Protein AF-A0A1H9D4V2-F1 (afdb_monomer_lite)

Foldseek 3Di:
DPPPVVVVVVVVPPPDDPPPVPLAVVLVVLVVLVVVLVPDDDPQVNLVSVLVQLQCLLPDDPDPVFWDDDDPPDCWTQGPVRDTHSQGAWEWEFAPVVGDIDTARLPPDVLSVVLSVPDGPVFFPDKDKAAQPCPQCVVPNDSNNSIYIYTYGNDPVSVVSSVVVVVVVVVVVVD

pLDDT: mean 77.6, std 16.7, range [31.92, 95.62]

Organism: NCBI:txid1299341

Structure (mmCIF, N/CA/C/O backbone):
data_AF-A0A1H9D4V2-F1
#
_entry.id   AF-A0A1H9D4V2-F1
#
loop_
_atom_site.group_PDB
_atom_site.id
_atom_site.type_symbol
_atom_site.label_atom_id
_atom_site.label_alt_id
_atom_site.label_comp_id
_atom_site.label_asym_id
_atom_site.label_entity_id
_atom_site.label_seq_id
_atom_site.pdbx_PDB_ins_code
_atom_site.Cartn_x
_atom_site.Cartn_y
_atom_site.Cartn_z
_atom_site.occupancy
_atom_site.B_iso_or_equiv
_atom_site.auth_seq_id
_atom_site.auth_comp_id
_atom_site.auth_asym_id
_atom_site.auth_atom_id
_atom_site.pdbx_PDB_model_num
ATOM 1 N N . MET A 1 1 ? 25.535 37.382 -46.817 1.00 52.12 1 MET A N 1
ATOM 2 C CA . MET A 1 1 ? 24.678 36.934 -45.692 1.00 52.12 1 MET A CA 1
ATOM 3 C C . MET A 1 1 ? 23.691 35.850 -46.149 1.00 52.12 1 MET A C 1
ATOM 5 O O . MET A 1 1 ? 22.496 36.091 -46.185 1.00 52.12 1 MET A O 1
ATOM 9 N N . LYS A 1 2 ? 24.175 34.666 -46.557 1.00 51.19 2 LYS A N 1
ATOM 10 C CA . LYS A 1 2 ? 23.311 33.531 -46.968 1.00 51.19 2 LYS A CA 1
ATOM 11 C C . LYS A 1 2 ? 23.636 32.206 -46.258 1.00 51.19 2 LYS A C 1
ATOM 13 O O . LYS A 1 2 ? 22.867 31.266 -46.368 1.00 51.19 2 LYS A O 1
ATOM 18 N N . PHE A 1 3 ? 24.725 32.147 -45.486 1.00 53.91 3 PHE A N 1
ATOM 19 C CA . PHE A 1 3 ? 25.155 30.930 -44.782 1.00 53.91 3 PHE A CA 1
ATOM 20 C C . PHE A 1 3 ? 24.700 30.851 -43.317 1.00 53.91 3 PHE A C 1
ATOM 22 O O . PHE A 1 3 ? 24.735 29.779 -42.723 1.00 53.91 3 PHE A O 1
ATOM 29 N N . THR A 1 4 ? 24.215 31.949 -42.733 1.00 55.16 4 THR A N 1
ATOM 30 C CA . THR A 1 4 ? 23.818 31.992 -41.316 1.00 55.16 4 THR A CA 1
ATOM 31 C C . THR A 1 4 ? 22.496 31.275 -41.028 1.00 55.16 4 THR A C 1
ATOM 33 O O . THR A 1 4 ? 22.270 30.844 -39.904 1.00 55.16 4 THR A O 1
ATOM 36 N N . LEU A 1 5 ? 21.636 31.097 -42.036 1.00 52.34 5 LEU A N 1
ATOM 37 C CA . LEU A 1 5 ? 20.313 30.482 -41.867 1.00 52.34 5 LEU A CA 1
ATOM 38 C C . LEU A 1 5 ? 20.363 28.942 -41.880 1.00 52.34 5 LEU A C 1
ATOM 40 O O . LEU A 1 5 ? 19.504 28.292 -41.295 1.00 52.34 5 LEU A O 1
ATOM 44 N N . VAL A 1 6 ? 21.402 28.355 -42.484 1.00 56.97 6 VAL A N 1
ATOM 45 C CA . VAL A 1 6 ? 21.578 26.893 -42.576 1.00 56.97 6 VAL A CA 1
ATOM 46 C C . VAL A 1 6 ? 22.089 26.306 -41.254 1.00 56.97 6 VAL A C 1
ATOM 48 O O . VAL A 1 6 ? 21.687 25.215 -40.862 1.00 56.97 6 VAL A O 1
ATOM 51 N N . ILE A 1 7 ? 22.913 27.057 -40.516 1.00 57.16 7 ILE A N 1
ATOM 52 C CA . ILE A 1 7 ? 23.461 26.619 -39.222 1.00 57.16 7 ILE A CA 1
ATOM 53 C C . ILE A 1 7 ? 22.376 26.620 -38.131 1.00 57.16 7 ILE A C 1
ATOM 55 O O . ILE A 1 7 ? 22.372 25.743 -37.274 1.00 57.16 7 ILE A O 1
ATOM 59 N N . PHE A 1 8 ? 21.407 27.540 -38.203 1.00 54.44 8 PHE A N 1
ATOM 60 C CA . PHE A 1 8 ? 20.297 27.607 -37.244 1.00 54.44 8 PHE A CA 1
ATOM 61 C C . PHE A 1 8 ? 19.241 26.506 -37.459 1.00 54.44 8 PHE A C 1
ATOM 63 O O . PHE A 1 8 ? 18.530 26.139 -36.529 1.00 54.44 8 PHE A O 1
ATOM 70 N N . LEU A 1 9 ? 19.152 25.946 -38.673 1.00 54.81 9 LEU A N 1
ATOM 71 C CA . LEU A 1 9 ? 18.251 24.829 -38.984 1.00 54.81 9 LEU A CA 1
ATOM 72 C C . LEU A 1 9 ? 18.824 23.462 -38.574 1.00 54.81 9 LEU A C 1
ATOM 74 O O . LEU A 1 9 ? 18.062 22.542 -38.286 1.00 54.81 9 LEU A O 1
ATOM 78 N N . LEU A 1 10 ? 20.152 23.326 -38.501 1.00 55.12 10 LEU A N 1
ATOM 79 C CA . LEU A 1 10 ? 20.807 22.071 -38.112 1.00 55.12 10 LEU A CA 1
ATOM 80 C C . LEU A 1 10 ? 20.807 21.826 -36.594 1.00 55.12 10 LEU A C 1
ATOM 82 O O . LEU A 1 10 ? 20.893 20.676 -36.169 1.00 55.12 10 LEU A O 1
ATOM 86 N N . THR A 1 11 ? 20.652 22.864 -35.768 1.00 54.97 11 THR A N 1
ATOM 87 C CA . THR A 1 11 ? 20.596 22.720 -34.301 1.00 54.97 11 THR A CA 1
ATOM 88 C C . THR A 1 11 ? 19.210 22.347 -33.767 1.00 54.97 11 THR A C 1
ATOM 90 O O . THR A 1 11 ? 19.100 21.935 -32.615 1.00 54.97 11 THR A O 1
ATOM 93 N N . PHE A 1 12 ? 18.156 22.412 -34.591 1.00 52.69 12 PHE A N 1
ATOM 94 C CA . PHE A 1 12 ? 16.790 22.043 -34.188 1.00 52.69 12 PHE A CA 1
ATOM 95 C C . PHE A 1 12 ? 16.430 20.565 -34.416 1.00 52.69 12 PHE A C 1
ATOM 97 O O . PHE A 1 12 ? 15.400 20.110 -33.924 1.00 52.69 12 PHE A O 1
ATOM 104 N N . LEU A 1 13 ? 17.272 19.792 -35.110 1.00 51.31 13 LEU A N 1
ATOM 105 C CA . LEU A 1 13 ? 16.995 18.385 -35.439 1.00 51.31 13 LEU A CA 1
ATOM 106 C C . LEU A 1 13 ? 17.566 17.367 -34.434 1.00 51.31 13 LEU A C 1
ATOM 108 O O . LEU A 1 13 ? 17.491 16.168 -34.681 1.00 51.31 13 LEU A O 1
ATOM 112 N N . GLN A 1 14 ? 18.116 17.804 -33.295 1.00 50.59 14 GLN A N 1
ATOM 113 C CA . GLN A 1 14 ? 18.654 16.890 -32.270 1.00 50.59 14 GLN A CA 1
ATOM 114 C C . GLN A 1 14 ? 17.694 16.590 -31.104 1.00 50.59 14 GLN A C 1
ATOM 116 O O . GLN A 1 14 ? 18.053 15.864 -30.179 1.00 50.59 14 GLN A O 1
ATOM 121 N N . GLY A 1 15 ? 16.458 17.093 -31.139 1.00 56.25 15 GLY A N 1
ATOM 122 C CA . GLY A 1 15 ? 15.410 16.640 -30.225 1.00 56.25 15 GLY A CA 1
ATOM 123 C C . GLY A 1 15 ? 14.738 15.383 -30.773 1.00 56.25 15 GLY A C 1
ATOM 124 O O . GLY A 1 15 ? 14.373 15.366 -31.938 1.00 56.25 15 GLY A O 1
ATOM 125 N N . PHE A 1 16 ? 14.519 14.375 -29.929 1.00 51.84 16 PHE A N 1
ATOM 126 C CA . PHE A 1 16 ? 13.812 13.111 -30.214 1.00 51.84 16 PHE A CA 1
ATOM 127 C C . PHE A 1 16 ? 14.660 11.943 -30.735 1.00 51.84 16 PHE A C 1
ATOM 129 O O . PHE A 1 16 ? 14.354 11.310 -31.739 1.00 51.84 16 PHE A O 1
ATOM 136 N N . SER A 1 17 ? 15.643 11.534 -29.935 1.00 43.72 17 SER A N 1
ATOM 137 C CA . SER A 1 17 ? 15.941 10.104 -29.809 1.00 43.72 17 SER A CA 1
ATOM 138 C C . SER A 1 17 ? 16.178 9.730 -28.347 1.00 43.72 17 SER A C 1
ATOM 140 O O . SER A 1 17 ? 17.301 9.511 -27.906 1.00 43.72 17 SER A O 1
ATOM 142 N N . GLN A 1 18 ? 15.088 9.632 -27.588 1.00 42.25 18 GLN A N 1
ATOM 143 C CA . GLN A 1 18 ? 15.029 8.757 -26.419 1.00 42.25 18 GLN A CA 1
ATOM 144 C C . GLN A 1 18 ? 13.839 7.814 -26.588 1.00 42.25 18 GLN A C 1
ATOM 146 O O . GLN A 1 18 ? 12.837 7.909 -25.891 1.00 42.25 18 GLN A O 1
ATOM 151 N N . GLN A 1 19 ? 13.973 6.845 -27.494 1.00 38.59 19 GLN A N 1
ATOM 152 C CA . GLN A 1 19 ? 13.337 5.546 -27.274 1.00 38.59 19 GLN A CA 1
ATOM 153 C C . GLN A 1 19 ? 14.173 4.778 -26.244 1.00 38.59 19 GLN A C 1
ATOM 155 O O . GLN A 1 19 ? 14.736 3.721 -26.517 1.00 38.59 19 GLN A O 1
ATOM 160 N N . ASN A 1 20 ? 14.275 5.323 -25.031 1.00 40.88 20 ASN A N 1
ATOM 161 C CA . ASN A 1 20 ? 14.512 4.463 -23.889 1.00 40.88 20 ASN A CA 1
ATOM 162 C C . ASN A 1 20 ? 13.201 3.700 -23.726 1.00 40.88 20 ASN A C 1
ATOM 164 O O . ASN A 1 20 ? 12.270 4.212 -23.112 1.00 40.88 20 ASN A O 1
ATOM 168 N N . LEU A 1 21 ? 13.097 2.517 -24.344 1.00 45.91 21 LEU A N 1
ATOM 169 C CA . LEU A 1 21 ? 12.135 1.510 -23.904 1.00 45.91 21 LEU A CA 1
ATOM 170 C C . LEU A 1 21 ? 12.201 1.515 -22.374 1.00 45.91 21 LEU A C 1
ATOM 172 O O . LEU A 1 21 ? 13.274 1.267 -21.823 1.00 45.91 21 LEU A O 1
ATOM 176 N N . GLU A 1 22 ? 11.118 1.916 -21.707 1.00 54.28 22 GLU A N 1
ATOM 177 C CA . GLU A 1 22 ? 11.021 1.970 -20.247 1.00 54.28 22 GLU A CA 1
ATOM 178 C C . GLU A 1 22 ? 11.210 0.544 -19.712 1.00 54.28 22 GLU A C 1
ATOM 180 O O . GLU A 1 22 ? 10.260 -0.211 -19.527 1.00 54.28 22 GLU A O 1
ATOM 185 N N . LYS A 1 23 ? 12.471 0.145 -19.507 1.00 57.41 23 LYS A N 1
ATOM 186 C CA . LYS A 1 23 ? 12.858 -1.213 -19.105 1.00 57.41 23 LYS A CA 1
ATOM 187 C C . LYS A 1 23 ? 12.322 -1.585 -17.720 1.00 57.41 23 LYS A C 1
ATOM 189 O O . LYS A 1 23 ? 12.260 -2.763 -17.412 1.00 57.41 23 LYS A O 1
ATOM 194 N N . CYS A 1 24 ? 11.872 -0.625 -16.910 1.00 65.38 24 CYS A N 1
ATOM 195 C CA . CYS A 1 24 ? 11.165 -0.874 -15.654 1.00 65.38 24 CYS A CA 1
ATOM 196 C C . CYS A 1 24 ? 9.928 0.049 -15.538 1.00 65.38 24 C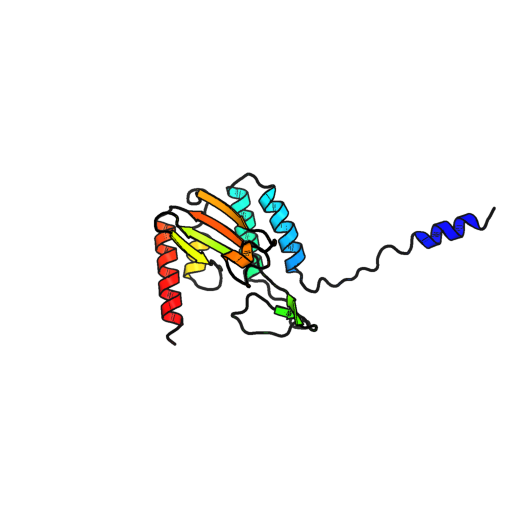YS A C 1
ATOM 198 O O . CYS A 1 24 ? 9.984 1.082 -14.872 1.00 65.38 24 CYS A O 1
ATOM 200 N N . SER A 1 25 ? 8.799 -0.304 -16.159 1.00 72.19 25 SER A N 1
ATOM 201 C CA . SER A 1 25 ? 7.620 0.585 -16.261 1.00 72.19 25 SER A CA 1
ATOM 202 C C . SER A 1 25 ? 7.022 1.048 -14.920 1.00 72.19 25 SER A C 1
ATOM 204 O O . SER A 1 25 ? 6.462 2.141 -14.844 1.00 72.19 25 SER A O 1
ATOM 206 N N . LEU A 1 26 ? 7.171 0.270 -13.840 1.00 83.38 26 LEU A N 1
ATOM 207 C CA . LEU A 1 26 ? 6.655 0.666 -12.526 1.00 83.38 26 LEU A CA 1
ATOM 208 C C . LEU A 1 26 ? 7.415 1.833 -11.885 1.00 83.38 26 LEU A C 1
ATOM 210 O O . LEU A 1 26 ? 6.825 2.526 -11.070 1.00 83.38 26 LEU A O 1
ATOM 214 N N . GLU A 1 27 ? 8.681 2.095 -12.222 1.00 82.31 27 GLU A N 1
ATOM 215 C CA . GLU A 1 27 ? 9.456 3.137 -11.525 1.00 82.31 27 GLU A CA 1
ATOM 216 C C . GLU A 1 27 ? 8.874 4.539 -11.750 1.00 82.31 27 GLU A C 1
ATOM 218 O O . GLU A 1 27 ? 8.666 5.301 -10.803 1.00 82.31 27 GLU A O 1
ATOM 223 N N . LYS A 1 28 ? 8.543 4.864 -13.001 1.00 83.00 28 LYS A N 1
ATOM 224 C CA . LYS A 1 28 ? 7.902 6.136 -13.337 1.00 83.00 28 LYS A CA 1
ATOM 225 C C . LYS A 1 28 ? 6.495 6.232 -12.755 1.00 83.00 28 LYS A C 1
ATOM 227 O O . LYS A 1 28 ? 6.142 7.256 -12.176 1.00 83.00 28 LYS A O 1
ATOM 232 N N . ASP A 1 29 ? 5.716 5.157 -12.853 1.00 88.56 29 ASP A N 1
ATOM 233 C CA . ASP A 1 29 ? 4.367 5.104 -12.283 1.00 88.56 29 ASP A CA 1
ATOM 234 C C . ASP A 1 29 ? 4.386 5.239 -10.749 1.00 88.56 29 ASP A C 1
ATOM 236 O O . ASP A 1 29 ? 3.528 5.914 -10.182 1.00 88.56 29 ASP A O 1
ATOM 240 N N . ASN A 1 30 ? 5.394 4.682 -10.068 1.00 89.50 30 ASN A N 1
ATOM 241 C CA . ASN A 1 30 ? 5.616 4.877 -8.634 1.00 89.50 30 ASN A CA 1
ATOM 242 C C . ASN A 1 30 ? 5.882 6.355 -8.328 1.00 89.50 30 ASN A C 1
ATOM 244 O O . ASN A 1 30 ? 5.264 6.906 -7.419 1.00 89.50 30 ASN A O 1
ATOM 248 N N . LEU A 1 31 ? 6.748 7.022 -9.096 1.00 87.31 31 LEU A N 1
ATOM 249 C CA . LEU A 1 31 ? 7.047 8.443 -8.902 1.00 87.31 31 LEU A CA 1
ATOM 250 C C . LEU A 1 31 ? 5.800 9.323 -9.083 1.00 87.31 31 LEU A C 1
ATOM 252 O O . LEU A 1 31 ? 5.506 10.165 -8.231 1.00 87.31 31 LEU A O 1
ATOM 256 N N . GLU A 1 32 ? 5.027 9.095 -10.145 1.00 90.75 32 GLU A N 1
ATOM 257 C CA . GLU A 1 32 ? 3.764 9.805 -10.377 1.00 90.75 32 GLU A CA 1
ATOM 258 C C . GLU A 1 32 ? 2.742 9.545 -9.265 1.00 90.75 32 GLU A C 1
ATOM 260 O O . GLU A 1 32 ? 2.072 10.470 -8.797 1.00 90.75 32 GLU A O 1
ATOM 265 N N . PHE A 1 33 ? 2.631 8.295 -8.815 1.00 93.06 33 PHE A N 1
ATOM 266 C CA . PHE A 1 33 ? 1.764 7.910 -7.709 1.00 93.06 33 PHE A CA 1
ATOM 267 C C . PHE A 1 33 ? 2.117 8.658 -6.417 1.00 93.06 33 PHE A C 1
ATOM 269 O O . PHE A 1 33 ? 1.227 9.215 -5.770 1.00 93.06 33 PHE A O 1
ATOM 276 N N . VAL A 1 34 ? 3.403 8.736 -6.063 1.00 89.31 34 VAL A N 1
ATOM 277 C CA . VAL A 1 34 ? 3.859 9.450 -4.861 1.00 89.31 34 VAL A CA 1
ATOM 278 C C . VAL A 1 34 ? 3.472 10.923 -4.908 1.00 89.31 34 VAL A C 1
ATOM 280 O O . VAL A 1 34 ? 2.953 11.453 -3.923 1.00 89.31 34 VAL A O 1
ATOM 283 N N . LEU A 1 35 ? 3.684 11.583 -6.047 1.00 90.00 35 LEU A N 1
ATOM 284 C CA . LEU A 1 35 ? 3.320 12.990 -6.218 1.00 90.00 35 LEU A CA 1
ATOM 285 C C . LEU A 1 35 ? 1.808 13.205 -6.058 1.00 90.00 35 LEU A C 1
ATOM 287 O O . LEU A 1 35 ? 1.394 14.135 -5.365 1.00 90.00 35 LEU A O 1
ATOM 291 N N . LYS A 1 36 ? 0.982 12.317 -6.628 1.00 93.56 36 LYS A N 1
ATOM 292 C CA . LYS A 1 36 ? -0.484 12.371 -6.490 1.00 93.56 36 LYS A CA 1
ATOM 293 C C . LYS A 1 36 ? -0.927 12.215 -5.032 1.00 93.56 36 LYS A C 1
ATOM 295 O O . LYS A 1 36 ? -1.696 13.031 -4.539 1.00 93.56 36 LYS A O 1
ATOM 300 N N . ILE A 1 37 ? -0.403 11.219 -4.315 1.00 92.81 37 ILE A N 1
ATOM 301 C CA . ILE A 1 37 ? -0.763 10.948 -2.910 1.00 92.81 37 ILE A CA 1
ATOM 302 C C . ILE A 1 37 ? -0.367 12.095 -1.977 1.00 92.81 37 ILE A C 1
ATOM 304 O O . ILE A 1 37 ? -1.114 12.415 -1.049 1.00 92.81 37 ILE A O 1
ATOM 308 N N . LYS A 1 38 ? 0.811 12.696 -2.195 1.00 88.75 38 LYS A N 1
ATOM 309 C CA . LYS A 1 38 ? 1.307 13.816 -1.383 1.00 88.75 38 LYS A CA 1
ATOM 310 C C . LYS A 1 38 ? 0.422 15.050 -1.496 1.00 88.75 38 LYS A C 1
ATOM 312 O O . LYS A 1 38 ? 0.178 15.703 -0.487 1.00 88.75 38 LYS A O 1
ATOM 317 N N . ASN A 1 39 ? -0.038 15.343 -2.710 1.00 92.12 39 ASN A N 1
ATOM 318 C CA . ASN A 1 39 ? -0.824 16.538 -3.006 1.00 92.12 39 ASN A CA 1
ATOM 319 C C . ASN A 1 39 ? -2.323 16.354 -2.741 1.00 92.12 39 ASN A C 1
ATOM 321 O O . ASN A 1 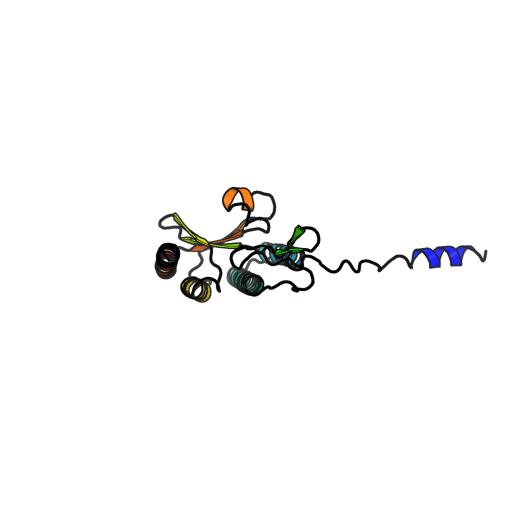39 ? -3.055 17.337 -2.651 1.00 92.12 39 ASN A O 1
ATOM 325 N N . GLU A 1 40 ? -2.792 15.114 -2.617 1.00 95.25 40 GLU A N 1
ATOM 326 C CA . GLU A 1 40 ? -4.175 14.838 -2.255 1.00 95.25 40 GLU A CA 1
ATOM 327 C C . GLU A 1 40 ? -4.423 15.198 -0.779 1.00 95.25 40 GLU A C 1
ATOM 329 O O . GLU A 1 40 ? -3.578 14.977 0.087 1.00 95.25 40 GLU A O 1
ATOM 334 N N . ASN A 1 41 ? -5.599 15.732 -0.464 1.00 92.94 41 ASN A N 1
ATOM 335 C CA . ASN A 1 41 ? -5.998 16.104 0.897 1.00 92.94 41 ASN A CA 1
ATOM 336 C C . ASN A 1 41 ? -7.200 15.293 1.387 1.00 92.94 41 ASN A C 1
ATOM 338 O O . ASN A 1 41 ? -7.333 15.046 2.586 1.00 92.94 41 ASN A O 1
ATOM 342 N N . SER A 1 42 ? -8.045 14.823 0.470 1.00 94.75 42 SER A N 1
ATOM 343 C CA . SER A 1 42 ? -9.178 13.964 0.781 1.00 94.75 42 SER A CA 1
ATOM 344 C C . SER A 1 42 ? -8.700 12.565 1.159 1.00 94.75 42 SER A C 1
ATOM 346 O O . SER A 1 42 ? -8.047 11.876 0.375 1.00 94.75 42 SER A O 1
ATOM 348 N N . LEU A 1 43 ? -9.066 12.105 2.359 1.00 93.56 43 LEU A N 1
ATOM 349 C CA . LEU A 1 43 ? -8.798 10.729 2.786 1.00 93.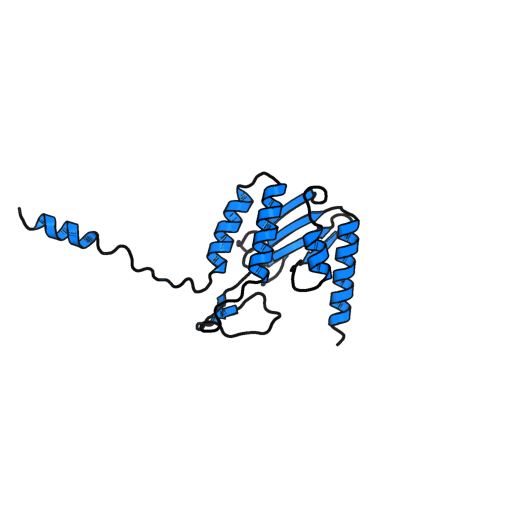56 43 LEU A CA 1
ATOM 350 C C . LEU A 1 43 ? -9.455 9.709 1.842 1.00 93.56 43 LEU A C 1
ATOM 352 O O . LEU A 1 43 ? -8.860 8.666 1.579 1.00 93.56 43 LEU A O 1
ATOM 356 N N . ALA A 1 44 ? -10.651 10.019 1.328 1.00 94.00 44 ALA A N 1
ATOM 357 C CA . ALA A 1 44 ? -11.368 9.166 0.383 1.00 94.00 44 ALA A CA 1
ATOM 358 C C . ALA A 1 44 ? -10.564 8.976 -0.902 1.00 94.00 44 ALA A C 1
ATOM 360 O O . ALA A 1 44 ? -10.256 7.847 -1.276 1.00 94.00 44 ALA A O 1
ATOM 361 N N . ASN A 1 45 ? -10.135 10.085 -1.503 1.00 95.44 45 ASN A N 1
ATOM 362 C CA . ASN A 1 45 ? -9.373 10.058 -2.744 1.00 95.44 45 ASN A CA 1
ATOM 363 C C . ASN A 1 45 ? -7.991 9.429 -2.531 1.00 95.44 45 ASN A C 1
ATOM 365 O O . ASN A 1 45 ? -7.539 8.653 -3.366 1.00 95.44 45 ASN A O 1
ATOM 369 N N . LYS A 1 46 ? -7.318 9.696 -1.396 1.00 95.31 46 LYS A N 1
ATOM 370 C CA . LYS A 1 46 ? -6.056 9.010 -1.062 1.00 95.31 46 LYS A CA 1
ATOM 371 C C . LYS A 1 46 ? -6.245 7.509 -1.035 1.00 95.31 46 LYS A C 1
ATOM 373 O O . LYS A 1 46 ? -5.435 6.791 -1.613 1.00 95.31 46 LYS A O 1
ATOM 378 N N . LEU A 1 47 ? -7.282 7.044 -0.340 1.00 94.81 47 LEU A N 1
ATOM 379 C CA . LEU A 1 47 ? -7.562 5.623 -0.237 1.00 94.81 47 LEU A CA 1
ATOM 380 C C . LEU A 1 47 ? -7.810 5.017 -1.618 1.00 94.81 47 LEU A C 1
ATOM 382 O O . LEU A 1 47 ? -7.211 3.994 -1.919 1.00 94.81 47 LEU A O 1
ATOM 386 N N . GLU A 1 48 ? -8.612 5.669 -2.457 1.00 94.56 48 GLU A N 1
ATOM 387 C CA . GLU A 1 48 ? -8.885 5.225 -3.827 1.00 94.56 48 GLU A CA 1
ATOM 388 C C . GLU A 1 48 ? -7.615 5.161 -4.693 1.00 94.56 48 GLU A C 1
ATOM 390 O O . GLU A 1 48 ? -7.361 4.167 -5.373 1.00 94.56 48 GLU A O 1
ATOM 395 N N . LEU A 1 49 ? -6.767 6.193 -4.639 1.00 95.62 49 LEU A N 1
ATOM 396 C CA . LEU A 1 49 ? -5.485 6.205 -5.347 1.00 95.62 49 LEU A CA 1
ATOM 397 C C . LEU A 1 49 ? -4.593 5.038 -4.904 1.00 95.62 49 LEU A C 1
ATOM 399 O O . LEU A 1 49 ? -3.971 4.384 -5.741 1.00 95.62 49 LEU A O 1
ATOM 403 N N . ILE A 1 50 ? -4.545 4.763 -3.597 1.00 94.94 50 ILE A N 1
ATOM 404 C CA . ILE A 1 50 ? -3.774 3.652 -3.023 1.00 94.94 50 ILE A CA 1
ATOM 405 C C . ILE A 1 50 ? -4.340 2.322 -3.483 1.00 94.94 50 ILE A C 1
ATOM 407 O O . ILE A 1 50 ? -3.579 1.485 -3.961 1.00 94.94 50 ILE A O 1
ATOM 411 N N . THR A 1 51 ? -5.647 2.101 -3.350 1.00 93.00 51 THR A N 1
ATOM 412 C CA . THR A 1 51 ? -6.247 0.814 -3.704 1.00 93.00 51 THR A CA 1
ATOM 413 C C . THR A 1 51 ? -6.050 0.518 -5.188 1.00 93.00 51 THR A C 1
ATOM 415 O O . THR A 1 51 ? -5.605 -0.572 -5.544 1.00 93.00 51 THR A O 1
ATOM 418 N N . ASN A 1 52 ? -6.255 1.510 -6.054 1.00 93.38 52 ASN A N 1
ATOM 419 C CA . ASN A 1 52 ? -6.029 1.362 -7.489 1.00 93.38 52 ASN A CA 1
ATOM 420 C C . ASN A 1 52 ? -4.559 1.067 -7.818 1.00 93.38 52 ASN A C 1
ATOM 422 O O . ASN A 1 52 ? -4.277 0.181 -8.627 1.00 93.38 52 ASN A O 1
ATOM 426 N N . LYS A 1 53 ? -3.613 1.768 -7.179 1.00 93.44 53 LYS A N 1
ATOM 427 C CA . LYS A 1 53 ? -2.175 1.533 -7.375 1.00 93.44 53 LYS A CA 1
ATOM 428 C C . LYS A 1 53 ? -1.761 0.136 -6.924 1.00 93.44 53 LYS A C 1
ATOM 430 O O . LYS A 1 53 ? -1.142 -0.585 -7.696 1.00 93.44 53 LYS A O 1
ATOM 435 N N . ILE A 1 54 ? -2.131 -0.261 -5.709 1.00 92.19 54 ILE A N 1
ATOM 436 C CA . ILE A 1 54 ? -1.752 -1.562 -5.149 1.00 92.19 54 ILE A CA 1
ATOM 437 C C . ILE A 1 54 ? -2.350 -2.700 -5.976 1.00 92.19 54 ILE A C 1
ATOM 439 O O . ILE A 1 54 ? -1.642 -3.646 -6.298 1.00 92.19 54 ILE A O 1
ATOM 443 N N . TYR A 1 55 ? -3.614 -2.595 -6.397 1.00 90.00 55 TYR A N 1
ATOM 444 C CA . TYR A 1 55 ? -4.228 -3.614 -7.247 1.00 90.00 55 TYR A CA 1
ATOM 445 C C . TYR A 1 55 ? -3.517 -3.742 -8.603 1.00 90.00 55 TYR A C 1
ATOM 447 O O . TYR A 1 55 ? -3.200 -4.853 -9.031 1.00 90.00 55 TYR A O 1
ATOM 455 N N . ARG A 1 56 ? -3.209 -2.609 -9.255 1.00 89.44 56 ARG A N 1
ATOM 456 C CA . ARG A 1 56 ? -2.441 -2.573 -10.510 1.00 89.44 56 ARG A CA 1
ATOM 457 C C . ARG A 1 56 ? -1.051 -3.188 -10.358 1.00 89.44 56 ARG A C 1
ATOM 459 O O . ARG A 1 56 ? -0.651 -3.988 -11.199 1.00 89.44 56 ARG A O 1
ATOM 466 N N . ASP A 1 57 ? -0.340 -2.844 -9.291 1.00 87.44 57 ASP A N 1
ATOM 467 C CA . ASP A 1 57 ? 0.985 -3.391 -8.996 1.00 87.44 57 ASP A CA 1
ATOM 468 C C . ASP A 1 57 ? 0.914 -4.893 -8.734 1.00 87.44 57 ASP A C 1
ATOM 470 O O . ASP A 1 57 ? 1.768 -5.651 -9.194 1.00 87.44 57 ASP A O 1
ATOM 474 N N . THR A 1 58 ? -0.120 -5.363 -8.037 1.00 84.12 58 THR A N 1
ATOM 475 C CA . THR A 1 58 ? -0.322 -6.789 -7.784 1.00 84.12 58 THR A CA 1
ATOM 476 C C . THR A 1 58 ? -0.472 -7.579 -9.087 1.00 84.12 58 THR A C 1
ATOM 478 O O . THR A 1 58 ? 0.212 -8.590 -9.242 1.00 84.12 58 THR A O 1
ATOM 481 N N . ILE A 1 59 ? -1.281 -7.109 -10.044 1.00 84.88 59 ILE A N 1
ATOM 482 C CA . ILE A 1 59 ? -1.483 -7.795 -11.337 1.00 84.88 59 ILE A CA 1
ATOM 483 C C . ILE A 1 59 ? -0.364 -7.548 -12.356 1.00 84.88 59 ILE A C 1
ATOM 485 O O . ILE A 1 59 ? -0.350 -8.189 -13.409 1.00 84.88 59 ILE A O 1
ATOM 489 N N . TYR A 1 60 ? 0.563 -6.630 -12.067 1.00 82.81 60 TYR A N 1
ATOM 490 C CA . TYR A 1 60 ? 1.657 -6.301 -12.967 1.00 82.81 60 TYR A CA 1
ATOM 491 C C . TYR A 1 60 ? 2.540 -7.523 -13.239 1.00 82.81 60 TYR A C 1
ATOM 493 O O . TYR A 1 60 ? 3.112 -8.136 -12.330 1.00 82.81 60 TYR A O 1
ATOM 501 N N . LYS A 1 61 ? 2.685 -7.829 -14.528 1.00 75.31 61 LYS A N 1
ATOM 502 C CA . LYS A 1 61 ? 3.620 -8.813 -15.060 1.00 75.31 61 LYS A CA 1
ATOM 503 C C . LYS A 1 61 ? 4.443 -8.121 -16.139 1.00 75.31 61 LYS A C 1
ATOM 505 O O . LYS A 1 61 ? 3.851 -7.592 -17.082 1.00 75.31 61 LYS A O 1
ATOM 510 N N . PRO A 1 62 ? 5.772 -8.077 -16.013 1.00 70.50 62 PRO A N 1
ATOM 511 C CA . PRO A 1 62 ? 6.597 -7.512 -17.056 1.00 70.50 62 PRO A CA 1
ATOM 512 C C . PRO A 1 62 ? 6.641 -8.453 -18.268 1.00 70.50 62 PRO A C 1
ATOM 514 O O . PRO A 1 62 ? 6.385 -9.653 -18.153 1.00 70.50 62 PRO A O 1
ATOM 517 N N . ASP A 1 63 ? 6.966 -7.903 -19.434 1.00 68.06 63 ASP A N 1
ATOM 518 C CA . ASP A 1 63 ? 7.019 -8.658 -20.686 1.00 68.06 63 ASP A CA 1
ATOM 519 C C . ASP A 1 63 ? 8.092 -9.754 -20.635 1.00 68.06 63 ASP A C 1
ATOM 521 O O . ASP A 1 63 ? 9.286 -9.472 -20.642 1.00 68.06 63 ASP A O 1
ATOM 525 N N . SER A 1 64 ? 7.665 -11.017 -20.642 1.00 61.72 64 SER A N 1
ATOM 526 C CA . SER A 1 64 ? 8.527 -12.202 -20.542 1.00 61.72 64 SER A CA 1
ATOM 527 C C . SER A 1 64 ? 9.715 -12.259 -21.515 1.00 61.72 64 SER A C 1
ATOM 529 O O . SER A 1 64 ? 10.669 -12.985 -21.249 1.00 61.72 64 SER A O 1
ATOM 531 N N . THR A 1 65 ? 9.702 -11.495 -22.612 1.00 58.97 65 THR A N 1
ATOM 532 C CA . THR A 1 65 ? 10.825 -11.426 -23.562 1.00 58.97 65 THR A CA 1
ATOM 533 C C . THR A 1 65 ? 12.056 -10.684 -23.023 1.00 58.97 65 THR A C 1
ATOM 535 O O . THR A 1 65 ? 13.165 -10.890 -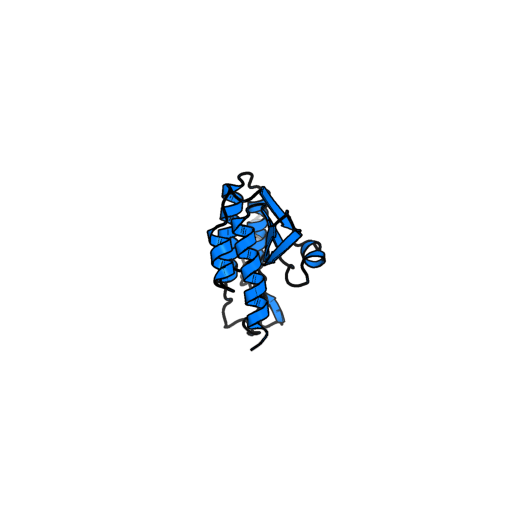23.522 1.00 58.97 65 THR A O 1
ATOM 538 N N . TYR A 1 66 ? 11.899 -9.866 -21.977 1.00 55.84 66 TYR A N 1
ATOM 539 C CA . TYR A 1 66 ? 12.966 -9.017 -21.431 1.00 55.84 66 TYR A CA 1
ATOM 540 C C . TYR A 1 66 ? 13.366 -9.333 -19.985 1.00 55.84 66 TYR A C 1
ATOM 542 O O . TYR A 1 66 ? 14.295 -8.697 -19.475 1.00 55.84 66 TYR A O 1
ATOM 550 N N . PHE A 1 67 ? 12.698 -10.291 -19.325 1.00 59.84 67 PHE A N 1
ATOM 551 C CA . PHE A 1 67 ? 12.923 -10.593 -17.908 1.00 59.84 67 PHE A CA 1
ATOM 552 C C . PHE A 1 67 ? 13.167 -12.074 -17.642 1.00 59.84 67 PHE A C 1
ATOM 554 O O . PHE A 1 67 ? 12.444 -12.950 -18.115 1.00 59.84 67 PHE A O 1
ATOM 561 N N . LYS A 1 68 ? 14.162 -12.353 -16.795 1.00 56.16 68 LYS A N 1
ATOM 562 C CA . LYS A 1 68 ? 14.391 -13.687 -16.236 1.00 56.16 68 LYS A CA 1
ATOM 563 C C . LYS A 1 68 ? 13.467 -13.873 -15.037 1.00 56.16 68 LYS A C 1
ATOM 565 O O . LYS A 1 68 ? 13.558 -13.136 -14.056 1.00 56.16 68 LYS A O 1
ATOM 570 N N . ASN A 1 69 ? 12.590 -14.868 -15.117 1.00 52.66 69 ASN A N 1
ATOM 571 C CA . ASN A 1 69 ? 11.668 -15.203 -14.039 1.00 52.66 69 ASN A CA 1
ATOM 572 C C . ASN A 1 69 ? 12.465 -15.752 -12.838 1.00 52.66 69 ASN A C 1
ATOM 574 O O . ASN A 1 69 ? 13.109 -16.796 -12.949 1.00 52.66 69 ASN A O 1
ATOM 578 N N . ARG A 1 70 ? 12.427 -15.064 -11.694 1.00 50.50 70 ARG A N 1
ATOM 579 C CA . ARG A 1 70 ? 12.632 -15.702 -10.385 1.00 50.50 70 ARG A CA 1
ATOM 580 C C . ARG A 1 70 ? 11.242 -15.930 -9.800 1.00 50.50 70 ARG A C 1
ATOM 582 O O . ARG A 1 70 ? 10.332 -15.178 -10.118 1.00 50.50 70 ARG A O 1
ATOM 589 N N . GLY A 1 71 ? 11.052 -17.044 -9.100 1.00 46.12 71 GLY A N 1
ATOM 590 C CA . GLY A 1 71 ? 9.734 -17.612 -8.800 1.00 46.12 71 GLY A CA 1
ATOM 591 C C . GLY A 1 71 ? 8.706 -16.648 -8.186 1.00 46.12 71 GLY A C 1
ATOM 592 O O . GLY A 1 71 ? 9.030 -15.571 -7.706 1.00 46.12 71 GLY A O 1
ATOM 593 N N . TYR A 1 72 ? 7.452 -17.110 -8.157 1.00 40.31 72 TYR A N 1
ATOM 594 C CA . TYR A 1 72 ? 6.214 -16.413 -7.760 1.00 40.31 72 TYR A CA 1
ATOM 595 C C . TYR A 1 72 ? 6.229 -15.579 -6.456 1.00 40.31 72 TYR A C 1
ATOM 597 O O . TYR A 1 72 ? 5.271 -14.851 -6.208 1.00 40.31 72 TYR A O 1
ATOM 605 N N . PHE A 1 73 ? 7.269 -15.682 -5.626 1.00 42.50 73 PHE A N 1
ATOM 606 C CA . PHE A 1 73 ? 7.382 -15.021 -4.324 1.00 42.50 73 PHE A CA 1
ATOM 607 C C . PHE A 1 73 ? 8.219 -13.732 -4.330 1.00 42.50 73 PHE A C 1
ATOM 609 O O . PHE A 1 73 ? 8.225 -13.021 -3.325 1.00 42.50 73 PHE A O 1
ATOM 616 N N . ASP A 1 74 ? 8.911 -13.409 -5.426 1.00 54.69 74 ASP A N 1
ATOM 617 C CA . ASP A 1 74 ? 9.747 -12.211 -5.491 1.00 54.69 74 ASP A CA 1
ATOM 618 C C . ASP A 1 74 ? 8.928 -10.989 -5.946 1.00 54.69 74 ASP A C 1
ATOM 620 O O . ASP A 1 74 ? 8.344 -10.955 -7.028 1.00 54.69 74 ASP A O 1
ATOM 624 N N . ASN A 1 75 ? 8.923 -9.928 -5.130 1.00 58.34 75 ASN A N 1
ATOM 625 C CA . ASN A 1 75 ? 8.334 -8.613 -5.450 1.00 58.34 75 ASN A CA 1
ATOM 626 C C . ASN A 1 75 ? 9.111 -7.849 -6.546 1.00 58.34 75 ASN A C 1
ATOM 628 O O . ASN A 1 75 ? 8.997 -6.628 -6.664 1.00 58.34 75 ASN A O 1
ATOM 632 N N . GLU A 1 76 ? 9.974 -8.544 -7.282 1.00 66.06 76 GLU A N 1
ATOM 633 C CA . GLU A 1 76 ? 10.975 -7.985 -8.175 1.00 66.06 76 GLU A CA 1
ATOM 634 C C . GLU A 1 76 ? 11.184 -8.933 -9.361 1.00 66.06 76 GLU A C 1
ATOM 636 O O . GLU A 1 76 ? 11.202 -10.152 -9.217 1.00 66.06 76 GLU A O 1
ATOM 641 N N . TYR A 1 77 ? 11.418 -8.356 -10.531 1.00 68.81 77 TYR A N 1
ATOM 642 C CA . TYR A 1 77 ? 11.814 -9.059 -11.745 1.00 68.81 77 TYR A CA 1
ATOM 643 C C . TYR A 1 77 ? 13.212 -8.606 -12.149 1.00 68.81 77 TYR A C 1
ATOM 645 O O . TYR A 1 77 ? 13.581 -7.462 -11.900 1.00 68.81 77 TYR A O 1
ATOM 653 N N . LEU A 1 78 ? 14.002 -9.471 -12.785 1.00 66.44 78 LEU A N 1
ATOM 654 C CA . LEU A 1 78 ? 15.314 -9.082 -13.305 1.00 66.44 78 LEU A CA 1
ATOM 655 C C . LEU A 1 78 ? 15.254 -8.901 -14.812 1.00 66.44 78 LEU A C 1
ATOM 657 O O . LEU A 1 78 ? 14.816 -9.818 -15.506 1.00 66.44 78 LEU A O 1
ATOM 661 N N . ASP A 1 79 ? 15.701 -7.751 -15.311 1.00 67.31 79 ASP A N 1
ATOM 662 C CA . ASP A 1 79 ? 15.865 -7.548 -16.751 1.00 67.31 79 ASP A CA 1
ATOM 663 C C . ASP A 1 79 ? 17.050 -8.371 -17.306 1.00 67.31 79 ASP A C 1
ATOM 665 O O . ASP A 1 79 ? 17.806 -9.021 -16.573 1.00 67.31 79 ASP A O 1
ATOM 669 N N . ASN A 1 80 ? 17.245 -8.327 -18.624 1.00 65.75 80 ASN A N 1
ATOM 670 C CA . ASN A 1 80 ? 18.349 -9.014 -19.307 1.00 65.75 80 ASN A CA 1
ATOM 671 C C . ASN A 1 80 ? 19.760 -8.578 -18.851 1.00 65.75 80 ASN A C 1
ATOM 673 O O . ASN A 1 80 ? 20.730 -9.284 -19.125 1.00 65.75 80 ASN A O 1
ATOM 677 N N . LEU A 1 81 ? 19.883 -7.447 -18.152 1.00 68.94 81 LEU A N 1
ATOM 678 C CA . LEU A 1 81 ? 21.126 -6.905 -17.596 1.00 68.94 81 LEU A CA 1
ATOM 679 C C . LEU A 1 81 ? 21.261 -7.180 -16.084 1.00 68.94 81 LEU A C 1
ATOM 681 O O . LEU A 1 81 ? 22.194 -6.689 -15.455 1.00 68.94 81 LEU A O 1
ATOM 685 N N . ASN A 1 82 ? 20.366 -7.990 -15.505 1.00 67.94 82 ASN A N 1
ATOM 686 C CA . ASN A 1 82 ? 20.237 -8.257 -14.069 1.00 67.94 82 ASN A CA 1
ATOM 687 C C . ASN A 1 82 ? 19.854 -7.032 -13.215 1.00 67.94 82 ASN A C 1
ATOM 689 O O . ASN A 1 82 ? 20.040 -7.054 -11.995 1.00 67.94 82 ASN A O 1
ATOM 693 N N . ASN A 1 83 ? 19.285 -5.982 -13.809 1.00 69.25 83 ASN A N 1
ATOM 694 C CA . ASN A 1 83 ? 18.689 -4.896 -13.040 1.00 69.25 83 ASN A CA 1
ATOM 695 C C . ASN A 1 83 ? 17.361 -5.351 -12.438 1.00 69.25 83 ASN A C 1
ATOM 697 O O . ASN A 1 83 ? 16.556 -6.013 -13.091 1.00 69.25 83 ASN A O 1
ATOM 701 N N . LYS A 1 84 ? 17.107 -4.945 -11.193 1.00 72.81 84 LYS A N 1
ATOM 702 C CA . LYS A 1 84 ? 15.837 -5.194 -10.505 1.00 72.81 84 LYS A CA 1
ATOM 703 C C . LYS A 1 84 ? 14.755 -4.232 -11.003 1.00 72.81 84 LYS A C 1
ATOM 705 O O . LYS A 1 84 ? 14.779 -3.053 -10.656 1.00 72.81 84 LYS A O 1
ATOM 710 N N . CYS A 1 85 ? 13.787 -4.757 -11.737 1.00 72.56 85 CYS A N 1
ATOM 711 C CA . CYS A 1 85 ? 12.595 -4.080 -12.230 1.00 72.56 85 CYS A CA 1
ATOM 712 C C . CYS A 1 85 ? 11.314 -4.613 -11.570 1.00 72.56 85 CYS A C 1
ATOM 714 O O . CYS A 1 85 ? 11.334 -5.569 -10.799 1.00 72.56 85 CYS A O 1
ATOM 716 N N . GLY A 1 86 ? 10.174 -3.985 -11.874 1.00 75.00 86 GLY A N 1
ATOM 717 C CA . GLY A 1 86 ? 8.863 -4.434 -11.391 1.00 75.00 86 GLY A CA 1
ATOM 718 C C . GLY A 1 86 ? 8.694 -4.351 -9.872 1.00 75.00 86 GLY A C 1
ATOM 719 O O . GLY A 1 86 ? 7.852 -5.046 -9.313 1.00 75.00 86 GLY A O 1
ATOM 720 N N . LYS A 1 87 ? 9.492 -3.500 -9.221 1.00 80.75 87 LYS A N 1
ATOM 721 C CA . LYS A 1 87 ? 9.418 -3.228 -7.790 1.00 80.75 87 LYS A CA 1
ATOM 722 C C . LYS A 1 87 ? 8.139 -2.454 -7.473 1.00 80.75 87 LYS A C 1
ATOM 724 O O . LYS 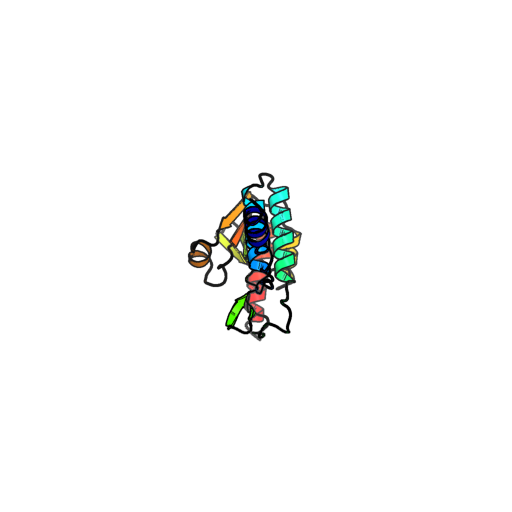A 1 87 ? 7.889 -1.386 -8.038 1.00 80.75 87 LYS A O 1
ATOM 729 N N . LYS A 1 88 ? 7.342 -3.007 -6.567 1.00 86.31 88 LYS A N 1
ATOM 730 C CA . LYS A 1 88 ? 6.012 -2.503 -6.209 1.00 86.31 88 LYS A CA 1
ATOM 731 C C . LYS A 1 88 ? 6.083 -1.581 -4.996 1.00 86.31 88 LYS A C 1
ATOM 733 O O . LYS A 1 88 ? 6.949 -1.751 -4.135 1.00 86.31 88 LYS A O 1
ATOM 738 N N . VAL A 1 89 ? 5.134 -0.654 -4.889 1.00 89.94 89 VAL A N 1
ATOM 739 C CA . VAL A 1 89 ? 4.876 0.018 -3.608 1.00 89.94 89 VAL A CA 1
ATOM 740 C C . VAL A 1 89 ? 4.208 -0.988 -2.673 1.00 89.94 89 VAL A C 1
ATOM 742 O O . VAL A 1 89 ? 3.228 -1.629 -3.048 1.00 89.94 89 VAL A O 1
ATOM 745 N N . LEU A 1 90 ? 4.716 -1.136 -1.448 1.00 91.00 90 LEU A N 1
ATOM 746 C CA . LEU A 1 90 ? 4.124 -2.069 -0.487 1.00 91.00 90 LEU A CA 1
ATOM 747 C C . LEU A 1 90 ? 3.008 -1.401 0.316 1.00 91.00 90 LEU A C 1
ATOM 749 O O . LEU A 1 90 ? 3.126 -0.244 0.721 1.00 91.00 90 LEU A O 1
ATOM 753 N N . LEU A 1 91 ? 1.952 -2.157 0.615 1.00 93.38 91 LEU A N 1
ATOM 754 C CA . LEU A 1 91 ? 0.877 -1.733 1.505 1.00 93.38 91 LEU A CA 1
ATOM 755 C C . LEU A 1 91 ? 0.928 -2.514 2.815 1.00 93.38 91 LEU A C 1
ATOM 757 O O . LEU A 1 91 ? 0.896 -3.742 2.826 1.00 93.38 91 LEU A O 1
ATOM 761 N N . PHE A 1 92 ? 0.920 -1.794 3.931 1.00 93.19 92 PHE A N 1
ATOM 762 C CA . PHE A 1 92 ? 0.733 -2.360 5.257 1.00 93.19 92 PHE A CA 1
ATOM 763 C C . PHE A 1 92 ? -0.511 -1.781 5.916 1.00 93.19 92 PHE A C 1
ATOM 765 O O . PHE A 1 92 ? -0.791 -0.585 5.832 1.00 93.19 92 PHE A O 1
ATOM 772 N N . VAL A 1 93 ? -1.221 -2.629 6.654 1.00 93.00 93 VAL A N 1
ATOM 773 C CA . VAL A 1 93 ? -2.287 -2.193 7.555 1.00 93.00 93 VAL A CA 1
ATOM 774 C C . VAL A 1 93 ? -1.799 -2.344 8.988 1.00 93.00 93 VAL A C 1
ATOM 776 O O . VAL A 1 93 ? -1.433 -3.435 9.438 1.00 93.00 93 VAL A O 1
ATOM 779 N N . PHE A 1 94 ? -1.790 -1.226 9.710 1.00 93.06 94 PHE A N 1
ATOM 780 C CA . PHE A 1 94 ? -1.405 -1.144 11.107 1.00 93.06 94 PHE A CA 1
ATOM 781 C C . PHE A 1 94 ? -2.631 -0.959 11.999 1.00 93.06 94 PHE A C 1
ATOM 783 O O . PHE A 1 94 ? -3.294 0.080 12.001 1.00 93.06 94 PHE A O 1
ATOM 790 N N . TYR A 1 95 ? -2.890 -1.963 12.828 1.00 89.06 95 TYR A N 1
ATOM 791 C CA . TYR A 1 95 ? -3.875 -1.898 13.889 1.00 89.06 95 TYR A CA 1
ATOM 792 C C . TYR A 1 95 ? -3.249 -1.350 15.174 1.00 89.06 95 TYR A C 1
ATOM 794 O O . TYR A 1 95 ? -2.472 -2.038 15.854 1.00 89.06 95 TYR A O 1
ATOM 802 N N . LYS A 1 96 ? -3.611 -0.113 15.534 1.00 80.06 96 LYS A N 1
ATOM 803 C CA . LYS A 1 96 ? -2.978 0.622 16.641 1.00 80.06 96 LYS A CA 1
ATOM 804 C C . LYS A 1 96 ? -3.218 -0.047 17.995 1.00 80.06 96 LYS A C 1
ATOM 806 O O . LYS A 1 96 ? -2.268 -0.224 18.765 1.00 80.06 96 LYS A O 1
ATOM 811 N N . LYS A 1 97 ? -4.445 -0.501 18.284 1.00 73.75 97 LYS A N 1
ATOM 812 C CA . LYS A 1 97 ? -4.797 -1.142 19.568 1.00 73.75 97 LYS A CA 1
ATOM 813 C C . LYS A 1 97 ? -4.261 -2.580 19.696 1.00 73.75 97 LYS A C 1
ATOM 815 O O . LYS A 1 97 ? -4.984 -3.563 19.592 1.00 73.75 97 LYS A O 1
ATOM 820 N N . GLY A 1 98 ? -2.976 -2.720 19.986 1.00 67.94 98 GLY A N 1
ATOM 821 C CA . GLY A 1 98 ? -2.290 -4.017 20.074 1.00 67.94 98 GLY A CA 1
ATOM 822 C C . GLY A 1 98 ? -1.125 -4.149 19.102 1.00 67.94 98 GLY A C 1
ATOM 823 O O . GLY A 1 98 ? -0.608 -5.252 18.955 1.00 67.94 98 GLY A O 1
ATOM 824 N N . LYS A 1 99 ? -0.730 -3.033 18.465 1.00 81.44 99 LYS A N 1
ATOM 825 C CA . LYS A 1 99 ? 0.514 -2.876 17.702 1.00 81.44 99 LYS A CA 1
ATOM 826 C C . LYS A 1 99 ? 0.725 -3.998 16.681 1.00 81.44 99 LYS A C 1
ATOM 828 O O . LYS A 1 99 ? 1.796 -4.592 16.610 1.00 81.44 99 LYS A O 1
ATOM 833 N N . LYS A 1 100 ? -0.322 -4.323 15.915 1.00 84.75 100 LYS A N 1
ATOM 834 C CA . LYS A 1 100 ? -0.249 -5.369 14.888 1.00 84.75 100 LYS A CA 1
ATOM 835 C C . LYS A 1 100 ? -0.126 -4.736 13.517 1.00 84.75 100 LYS A C 1
ATOM 837 O O . LYS A 1 100 ? -0.928 -3.882 13.168 1.00 84.75 100 LYS A O 1
ATOM 842 N N . MET A 1 101 ? 0.836 -5.216 12.746 1.00 87.56 101 MET A N 1
ATOM 843 C CA . MET A 1 101 ? 1.050 -4.824 11.362 1.00 87.56 101 MET A CA 1
ATOM 844 C C . MET A 1 101 ? 1.030 -6.067 10.478 1.00 87.56 101 MET A C 1
ATOM 846 O O . MET A 1 101 ? 1.493 -7.133 10.908 1.00 87.56 101 MET A O 1
ATOM 850 N N . VAL A 1 102 ? 0.474 -5.933 9.279 1.00 88.69 102 VAL A N 1
ATOM 851 C CA . VAL A 1 102 ? 0.492 -6.969 8.243 1.00 88.69 102 VAL A CA 1
ATOM 852 C C . VAL A 1 102 ? 0.652 -6.312 6.878 1.00 88.69 102 VAL A C 1
ATOM 854 O O . VAL A 1 102 ? 0.077 -5.248 6.645 1.00 88.69 102 VAL A O 1
ATOM 857 N N . GLN A 1 103 ? 1.451 -6.928 6.010 1.00 89.88 103 GLN A N 1
ATOM 858 C CA . GLN A 1 103 ? 1.517 -6.554 4.603 1.00 89.88 103 GLN A CA 1
ATOM 859 C C . GLN A 1 103 ? 0.263 -7.080 3.906 1.00 89.88 103 GLN A C 1
ATOM 861 O O . GLN A 1 103 ? -0.090 -8.247 4.072 1.00 89.88 103 GLN A O 1
ATOM 866 N N . ILE A 1 104 ? -0.409 -6.224 3.147 1.00 89.19 104 ILE A N 1
ATOM 867 C CA . ILE A 1 104 ? -1.582 -6.591 2.363 1.00 89.19 104 ILE A CA 1
ATOM 868 C C . ILE A 1 104 ? -1.188 -6.596 0.893 1.00 89.19 104 ILE A C 1
ATOM 870 O O . ILE A 1 104 ? -0.885 -5.553 0.323 1.00 89.19 104 ILE A O 1
ATOM 874 N N . ASP A 1 105 ? -1.240 -7.781 0.295 1.00 87.44 105 ASP A N 1
ATOM 875 C CA . ASP A 1 105 ? -1.266 -7.961 -1.153 1.00 87.44 105 ASP A CA 1
ATOM 876 C C . ASP A 1 105 ? -2.627 -8.579 -1.520 1.00 87.44 105 ASP A C 1
ATOM 878 O O . ASP A 1 105 ? -2.897 -9.706 -1.081 1.00 87.44 105 ASP A O 1
ATOM 882 N N . PRO A 1 106 ? -3.501 -7.859 -2.252 1.00 85.12 106 PRO A N 1
ATOM 883 C CA . PRO A 1 106 ? -4.885 -8.261 -2.486 1.00 85.12 106 PRO A CA 1
ATOM 884 C C . PRO A 1 106 ? -5.049 -9.611 -3.190 1.00 85.12 106 PRO A C 1
ATOM 886 O O . PRO A 1 106 ? -6.103 -10.213 -3.020 1.00 85.12 106 PRO A O 1
ATOM 889 N N . LEU A 1 107 ? -4.057 -10.109 -3.941 1.00 84.25 107 LEU A N 1
ATOM 890 C CA . LEU A 1 107 ? -4.169 -11.402 -4.639 1.00 84.25 107 LEU A CA 1
ATOM 891 C C . LEU A 1 107 ? -3.326 -12.525 -4.022 1.00 84.25 107 LEU A C 1
ATOM 893 O O . LEU A 1 107 ? -3.364 -13.646 -4.521 1.00 84.25 107 LEU A O 1
ATOM 897 N N . LEU A 1 108 ? -2.590 -12.260 -2.938 1.00 80.19 108 LEU A N 1
ATOM 898 C CA . LEU A 1 108 ? -1.729 -13.273 -2.321 1.00 80.19 108 LEU A CA 1
ATOM 899 C C . LEU A 1 108 ? -2.528 -14.325 -1.533 1.00 80.19 108 LEU A C 1
ATOM 901 O O . LEU A 1 108 ? -2.283 -15.519 -1.664 1.00 80.19 108 LEU A O 1
ATOM 905 N N . PHE A 1 109 ? -3.498 -13.883 -0.727 1.00 80.12 109 PHE A N 1
ATOM 906 C CA . PHE A 1 109 ? -4.384 -14.750 0.057 1.00 80.12 109 PHE A CA 1
ATOM 907 C C . PHE A 1 109 ? -5.809 -14.196 0.047 1.00 80.12 109 PHE A C 1
ATOM 909 O O . PHE A 1 109 ? -6.005 -12.979 0.037 1.00 80.12 109 PHE A O 1
ATOM 916 N N . LYS A 1 110 ? -6.817 -15.072 0.146 1.00 83.62 110 LYS A N 1
ATOM 917 C CA . LYS A 1 110 ? -8.233 -14.664 0.206 1.00 83.62 110 LYS A CA 1
ATOM 918 C C . LYS A 1 110 ? -8.498 -13.688 1.356 1.00 83.62 110 LYS A C 1
ATOM 920 O O . LYS A 1 110 ? -9.277 -12.749 1.226 1.00 83.62 110 LYS A O 1
ATOM 925 N N . GLU A 1 111 ? -7.845 -13.882 2.495 1.00 84.81 111 GLU A N 1
ATOM 926 C CA . GLU A 1 111 ? -7.978 -13.013 3.658 1.00 84.81 111 GLU A CA 1
ATOM 927 C C . GLU A 1 111 ? -7.415 -11.609 3.408 1.00 84.81 111 GLU A C 1
ATOM 929 O O . GLU A 1 111 ? -7.977 -10.643 3.928 1.00 84.81 111 GLU A O 1
ATOM 934 N N . ASN A 1 112 ? -6.364 -11.474 2.591 1.00 86.44 112 ASN A N 1
ATOM 935 C CA . ASN A 1 112 ? -5.843 -10.167 2.192 1.00 86.44 112 ASN A CA 1
ATOM 936 C C . ASN A 1 112 ? -6.859 -9.419 1.332 1.00 86.44 112 ASN A C 1
ATOM 938 O O . ASN A 1 112 ? -7.106 -8.242 1.588 1.00 86.44 112 ASN A O 1
ATOM 942 N N . GLN A 1 113 ? -7.479 -10.110 0.369 1.00 88.19 113 GLN A N 1
ATOM 943 C CA . GLN A 1 113 ? -8.542 -9.546 -0.460 1.00 88.19 113 GLN A CA 1
ATOM 944 C C . GLN A 1 113 ? -9.691 -9.020 0.407 1.00 88.19 113 GLN A C 1
ATOM 946 O O . GLN A 1 113 ? -10.101 -7.872 0.265 1.00 88.19 113 GLN A O 1
ATOM 951 N N . ILE A 1 114 ? -10.146 -9.817 1.381 1.00 88.38 114 ILE A N 1
ATOM 952 C CA . ILE A 1 114 ? -11.230 -9.414 2.286 1.00 88.38 114 ILE A CA 1
ATOM 953 C C . ILE A 1 114 ? -10.834 -8.177 3.102 1.00 88.38 114 ILE A C 1
ATOM 955 O O . ILE A 1 114 ? -11.654 -7.275 3.262 1.00 88.38 114 ILE A O 1
ATOM 959 N N . VAL A 1 115 ? -9.603 -8.100 3.630 1.00 88.69 115 VAL A N 1
ATOM 960 C CA . VAL A 1 115 ? -9.133 -6.875 4.307 1.00 88.69 115 VAL A CA 1
ATOM 961 C C . VAL A 1 115 ? -9.192 -5.692 3.354 1.00 88.69 115 VAL A C 1
ATOM 963 O O . VAL A 1 115 ? -9.741 -4.659 3.725 1.00 88.69 115 VAL A O 1
ATOM 966 N N . PHE A 1 116 ? -8.658 -5.858 2.147 1.00 88.00 116 PHE A N 1
ATOM 967 C CA . PHE A 1 116 ? -8.554 -4.810 1.144 1.00 88.00 116 PHE A CA 1
ATOM 968 C C . PHE A 1 116 ? -9.923 -4.245 0.741 1.00 88.00 116 PHE A C 1
ATOM 970 O O . PHE A 1 116 ? -10.115 -3.035 0.788 1.00 88.00 116 PHE A O 1
ATOM 977 N N . GLU A 1 117 ? -10.896 -5.112 0.458 1.00 89.88 117 GLU A N 1
ATOM 978 C CA . GLU A 1 117 ? -12.273 -4.742 0.093 1.00 89.88 117 GLU A CA 1
ATOM 979 C C . GLU A 1 117 ? -13.058 -4.102 1.246 1.00 89.88 117 GLU A C 1
ATOM 981 O O . GLU A 1 117 ? -13.996 -3.340 1.022 1.00 89.88 117 GLU A O 1
ATOM 986 N N . ASN A 1 118 ? -12.695 -4.401 2.496 1.00 90.00 118 ASN A N 1
ATOM 987 C CA . ASN A 1 118 ? -13.373 -3.843 3.665 1.00 90.00 118 ASN A CA 1
ATOM 988 C C . ASN A 1 118 ? -12.770 -2.512 4.135 1.00 90.00 118 ASN A C 1
ATOM 990 O O . ASN A 1 118 ? -13.327 -1.904 5.050 1.00 90.00 118 ASN A O 1
ATOM 994 N N . MET A 1 119 ? -11.660 -2.040 3.559 1.00 91.12 119 MET A N 1
ATOM 995 C CA . MET A 1 119 ? -11.094 -0.732 3.896 1.00 91.12 119 MET A CA 1
ATOM 996 C C . MET A 1 119 ? -11.940 0.398 3.310 1.00 91.12 119 MET A C 1
ATOM 998 O O . MET A 1 119 ? -12.258 0.408 2.126 1.00 91.12 119 MET A O 1
ATOM 1002 N N . ASN A 1 120 ? -12.289 1.378 4.138 1.00 94.19 120 ASN A N 1
ATOM 1003 C CA . ASN A 1 120 ? -12.997 2.577 3.703 1.00 94.19 120 ASN A CA 1
ATOM 1004 C C . ASN A 1 120 ? -12.716 3.749 4.654 1.00 94.19 120 ASN A C 1
ATOM 1006 O O . ASN A 1 120 ? -12.153 3.591 5.736 1.00 94.19 120 ASN A O 1
ATOM 1010 N N . VAL A 1 121 ? -13.149 4.948 4.276 1.00 94.31 121 VAL A N 1
ATOM 1011 C CA . VAL A 1 121 ? -12.888 6.165 5.061 1.00 94.31 121 VAL A CA 1
ATOM 1012 C C . VAL A 1 121 ? -13.430 6.130 6.490 1.00 94.31 121 VAL A C 1
ATOM 1014 O O . VAL A 1 121 ? -12.872 6.793 7.354 1.00 94.31 121 VAL A O 1
ATOM 1017 N N . SER A 1 122 ? -14.481 5.350 6.769 1.00 94.19 122 SER A N 1
ATOM 1018 C CA . SER A 1 122 ? -15.067 5.273 8.115 1.00 94.19 122 SER A CA 1
ATOM 1019 C C . SER A 1 122 ? -14.237 4.432 9.087 1.00 94.19 122 SER A C 1
ATOM 1021 O O . SER A 1 122 ? -14.395 4.560 10.300 1.00 94.19 122 SER A O 1
ATOM 1023 N N . ASN A 1 123 ? -13.354 3.570 8.572 1.00 93.94 123 ASN A N 1
ATOM 1024 C CA . ASN A 1 123 ? -12.557 2.652 9.381 1.00 93.94 123 ASN A CA 1
ATOM 1025 C C . ASN A 1 123 ? -11.044 2.901 9.310 1.00 93.94 123 ASN A C 1
ATOM 1027 O O . ASN A 1 123 ? -10.279 2.194 9.973 1.00 93.94 123 ASN A O 1
ATOM 1031 N N . ILE A 1 124 ? -10.615 3.927 8.576 1.00 93.94 124 ILE A N 1
ATOM 1032 C CA . ILE A 1 124 ? -9.226 4.383 8.500 1.00 93.94 124 ILE A CA 1
ATOM 1033 C C . ILE A 1 124 ? -9.059 5.646 9.338 1.00 93.94 124 ILE A C 1
ATOM 1035 O O . ILE A 1 124 ? -9.803 6.606 9.196 1.00 93.94 124 ILE A O 1
ATOM 1039 N N . GLU A 1 125 ? -8.039 5.662 10.194 1.00 92.69 125 GLU A N 1
ATOM 1040 C CA . GLU A 1 125 ? -7.712 6.843 11.000 1.00 92.69 125 GLU A CA 1
ATOM 1041 C C . GLU A 1 125 ? -6.809 7.809 10.243 1.00 92.69 125 GLU A C 1
ATOM 1043 O O . GLU A 1 125 ? -6.975 9.023 10.307 1.00 92.69 125 GLU A O 1
ATOM 1048 N N . ARG A 1 126 ? -5.791 7.260 9.580 1.00 92.19 126 ARG A N 1
ATOM 1049 C CA . ARG A 1 126 ? -4.802 8.022 8.821 1.00 92.19 126 ARG A CA 1
ATOM 1050 C C . ARG A 1 126 ? -4.022 7.102 7.903 1.00 92.19 126 ARG A C 1
ATOM 1052 O O . ARG A 1 126 ? -3.926 5.897 8.138 1.00 92.19 126 ARG A O 1
ATOM 1059 N N . ILE A 1 127 ? -3.395 7.707 6.911 1.00 94.00 127 ILE A N 1
ATOM 1060 C CA . ILE A 1 127 ? -2.512 7.037 5.968 1.00 94.00 127 ILE A CA 1
ATOM 1061 C C . ILE A 1 127 ? -1.156 7.726 6.046 1.00 94.00 127 ILE A C 1
ATOM 1063 O O . ILE A 1 127 ? -1.086 8.954 6.036 1.00 94.00 127 ILE A O 1
ATOM 1067 N N . TYR A 1 128 ? -0.094 6.937 6.152 1.00 92.25 128 TYR A N 1
ATOM 1068 C CA . TYR A 1 128 ? 1.278 7.421 6.126 1.00 92.25 128 TYR A CA 1
ATOM 1069 C C . TYR A 1 128 ? 2.000 6.844 4.916 1.00 92.25 128 TYR A C 1
ATOM 1071 O O . TYR A 1 128 ? 1.812 5.673 4.590 1.00 92.25 128 TYR A O 1
ATOM 1079 N N . PHE A 1 129 ? 2.827 7.655 4.268 1.00 91.50 129 PHE A N 1
ATOM 1080 C CA . PHE A 1 129 ? 3.655 7.211 3.158 1.00 91.50 129 PHE A CA 1
ATOM 1081 C C . PHE A 1 129 ? 5.130 7.347 3.528 1.00 91.50 129 PHE A C 1
ATOM 1083 O O . PHE A 1 129 ? 5.573 8.421 3.929 1.00 91.50 129 PHE A O 1
ATOM 1090 N N . PHE A 1 130 ? 5.874 6.252 3.403 1.00 89.94 130 PHE A N 1
ATOM 1091 C CA . PHE A 1 130 ? 7.323 6.208 3.554 1.00 89.94 130 PHE A CA 1
ATOM 1092 C C . PHE A 1 130 ? 7.953 6.190 2.167 1.00 89.94 130 PHE A C 1
ATOM 1094 O O . PHE A 1 130 ? 7.747 5.255 1.396 1.00 89.94 130 PHE A O 1
ATOM 1101 N N . GLU A 1 131 ? 8.719 7.226 1.855 1.00 83.69 131 GLU A N 1
ATOM 1102 C CA . GLU A 1 131 ? 9.269 7.443 0.519 1.00 83.69 131 GLU A CA 1
ATOM 1103 C C . GLU A 1 131 ? 10.478 6.550 0.206 1.00 83.69 131 GLU A C 1
ATOM 1105 O O . GLU A 1 131 ? 11.100 5.941 1.084 1.00 83.69 131 GLU A O 1
ATOM 1110 N N . LYS A 1 132 ? 10.851 6.521 -1.079 1.00 80.69 132 LYS A N 1
ATOM 1111 C CA . LYS A 1 132 ? 12.117 5.982 -1.594 1.00 80.69 132 LYS A CA 1
ATOM 1112 C C . LYS A 1 132 ? 13.273 6.924 -1.219 1.00 80.69 132 LYS A C 1
ATOM 1114 O O . LYS A 1 132 ? 13.815 7.639 -2.049 1.00 80.69 132 LYS A O 1
ATOM 1119 N N . ASN A 1 133 ? 13.621 6.974 0.065 1.00 74.50 133 ASN A N 1
ATOM 1120 C CA . ASN A 1 133 ? 14.768 7.734 0.589 1.00 74.50 133 ASN A CA 1
ATOM 1121 C C . ASN A 1 133 ? 15.579 6.919 1.615 1.00 74.50 133 ASN A C 1
ATOM 1123 O O . ASN A 1 133 ? 16.178 7.468 2.536 1.00 74.50 133 ASN A O 1
ATOM 1127 N N . GLY A 1 134 ? 15.539 5.588 1.498 1.00 75.69 134 GLY A N 1
ATOM 1128 C CA . GLY A 1 134 ? 16.179 4.656 2.428 1.00 75.69 134 GLY A CA 1
ATOM 1129 C C . GLY A 1 134 ? 15.403 4.422 3.730 1.00 75.69 134 GLY A C 1
ATOM 1130 O O . GLY A 1 134 ? 15.554 3.356 4.320 1.00 75.69 134 GLY A O 1
ATOM 1131 N N . GLN A 1 135 ? 14.515 5.333 4.156 1.00 83.62 135 GLN A N 1
ATOM 1132 C CA . GLN A 1 135 ? 13.724 5.144 5.384 1.00 83.62 135 GLN A CA 1
ATOM 1133 C C . GLN A 1 135 ? 12.760 3.960 5.281 1.00 83.62 135 GLN A C 1
ATOM 1135 O O . GLN A 1 135 ? 12.656 3.155 6.206 1.00 83.62 135 GLN A O 1
ATOM 1140 N N . SER A 1 136 ? 12.076 3.834 4.144 1.00 87.06 136 SER A N 1
ATOM 1141 C CA . SER A 1 136 ? 11.193 2.703 3.847 1.00 87.06 136 SER A CA 1
ATOM 1142 C C . SER A 1 136 ? 11.939 1.371 3.953 1.00 87.06 136 SER A C 1
ATOM 1144 O O . SER A 1 136 ? 11.492 0.471 4.659 1.00 87.06 136 SER A O 1
ATOM 1146 N N . GLN A 1 137 ? 13.123 1.266 3.350 1.00 87.19 137 GLN A N 1
ATOM 1147 C CA . GLN A 1 137 ? 13.939 0.053 3.427 1.00 87.19 137 GLN A CA 1
ATOM 1148 C C . GLN A 1 137 ? 14.482 -0.226 4.829 1.00 87.19 137 GLN A C 1
ATOM 1150 O O . GLN A 1 137 ? 14.518 -1.379 5.251 1.00 87.19 137 GLN A O 1
ATOM 1155 N N . ALA A 1 138 ? 14.870 0.815 5.569 1.00 86.69 138 ALA A N 1
ATOM 1156 C CA . ALA A 1 138 ? 15.371 0.672 6.932 1.00 86.69 138 ALA A CA 1
ATOM 1157 C C . ALA A 1 138 ? 14.308 0.114 7.895 1.00 86.69 138 ALA A C 1
ATOM 1159 O O . ALA A 1 138 ? 14.641 -0.637 8.807 1.00 86.69 138 ALA A O 1
ATOM 1160 N N . ILE A 1 139 ? 13.032 0.464 7.692 1.00 86.62 139 ILE A N 1
ATOM 1161 C CA . ILE A 1 139 ? 11.929 0.052 8.574 1.00 86.62 139 ILE A CA 1
ATOM 1162 C C . ILE A 1 139 ? 11.280 -1.258 8.108 1.00 86.62 139 ILE A C 1
ATOM 1164 O O . ILE A 1 139 ? 10.932 -2.099 8.936 1.00 86.62 139 ILE A O 1
ATOM 1168 N N . PHE A 1 140 ? 11.091 -1.427 6.798 1.00 86.94 140 PHE A N 1
ATOM 1169 C CA . PHE A 1 140 ? 10.276 -2.505 6.221 1.00 86.94 140 PHE A CA 1
ATOM 1170 C C . PHE A 1 140 ? 11.092 -3.553 5.451 1.00 86.94 140 PHE A C 1
ATOM 1172 O O . PHE A 1 140 ? 10.527 -4.529 4.960 1.00 86.94 140 PHE A O 1
ATOM 1179 N N . GLY A 1 141 ? 12.415 -3.392 5.372 1.00 85.25 141 GLY A N 1
ATOM 1180 C CA . GLY A 1 141 ? 13.322 -4.328 4.714 1.00 85.25 141 GLY A CA 1
ATOM 1181 C C . GLY A 1 141 ? 13.584 -4.011 3.241 1.00 85.25 141 GLY A C 1
ATOM 1182 O O . GLY A 1 141 ? 13.058 -3.065 2.658 1.00 85.25 141 GLY A O 1
ATOM 1183 N N . THR A 1 142 ? 14.431 -4.822 2.611 1.00 81.19 142 THR A 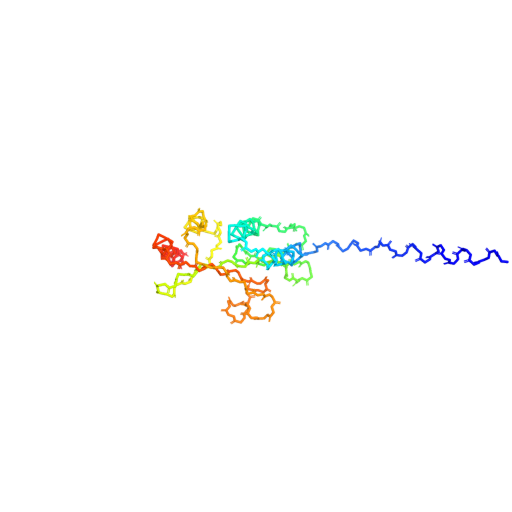N 1
ATOM 1184 C CA . THR A 1 142 ? 14.982 -4.561 1.268 1.00 81.19 142 THR A CA 1
ATOM 1185 C C . THR A 1 142 ? 13.923 -4.427 0.173 1.00 81.19 142 THR A C 1
ATOM 1187 O O . THR A 1 142 ? 14.100 -3.599 -0.723 1.00 81.19 142 THR A O 1
ATOM 1190 N N . PHE A 1 143 ? 12.815 -5.169 0.280 1.00 79.50 143 PHE A N 1
ATOM 1191 C CA . PHE A 1 143 ? 11.691 -5.150 -0.667 1.00 79.50 143 PHE A CA 1
ATOM 1192 C C . PHE A 1 143 ? 10.883 -3.844 -0.656 1.00 79.50 143 PHE A C 1
ATOM 1194 O O . PHE A 1 143 ? 10.104 -3.597 -1.569 1.00 79.50 143 PHE A O 1
ATOM 1201 N N . ALA A 1 144 ? 11.079 -2.981 0.340 1.00 86.19 144 ALA A N 1
ATOM 1202 C CA . ALA A 1 144 ? 10.402 -1.692 0.455 1.00 86.19 144 ALA A CA 1
ATOM 1203 C C . ALA A 1 144 ? 11.090 -0.566 -0.345 1.00 86.19 144 ALA A C 1
ATOM 1205 O O . ALA A 1 144 ? 10.936 0.611 -0.024 1.00 86.19 144 ALA A O 1
ATOM 1206 N N . SER A 1 145 ? 11.881 -0.902 -1.370 1.00 84.81 145 SER A N 1
ATOM 1207 C CA . SER A 1 145 ? 12.745 0.058 -2.071 1.00 84.81 145 SER A CA 1
ATOM 1208 C C . SER A 1 145 ? 12.002 1.142 -2.846 1.00 84.81 145 SER A C 1
ATOM 1210 O O . SER A 1 145 ? 12.577 2.193 -3.098 1.00 84.81 145 SER A O 1
ATOM 1212 N N . GLU A 1 146 ? 10.750 0.901 -3.231 1.00 86.44 146 GLU A N 1
ATOM 1213 C CA . GLU A 1 146 ? 9.920 1.872 -3.963 1.00 86.44 146 GLU A CA 1
ATOM 1214 C C . GLU A 1 146 ? 8.932 2.621 -3.058 1.00 86.44 146 GLU A C 1
ATOM 1216 O O . GLU A 1 146 ? 8.092 3.384 -3.529 1.00 86.44 146 GLU A O 1
ATOM 1221 N N . GLY A 1 147 ? 9.068 2.448 -1.742 1.00 89.94 147 GLY A N 1
ATOM 1222 C CA . GLY A 1 147 ? 8.230 3.091 -0.744 1.00 89.94 147 GLY A CA 1
ATOM 1223 C C . GLY A 1 147 ? 7.150 2.179 -0.171 1.00 89.94 147 GLY A C 1
ATOM 1224 O O . GLY A 1 147 ? 6.893 1.066 -0.641 1.00 89.94 147 GLY A O 1
ATOM 1225 N N . VAL A 1 148 ? 6.539 2.664 0.907 1.00 92.38 148 VAL A N 1
ATOM 1226 C CA . VAL A 1 148 ? 5.559 1.918 1.699 1.00 92.38 148 VAL A CA 1
ATOM 1227 C C . VAL A 1 148 ? 4.398 2.816 2.078 1.00 92.38 148 VAL A C 1
ATOM 1229 O O . VAL A 1 148 ? 4.582 3.885 2.657 1.00 92.38 148 VAL A O 1
ATOM 1232 N N . VAL A 1 149 ? 3.186 2.346 1.820 1.00 94.44 149 VAL A N 1
ATOM 1233 C CA . VAL A 1 149 ? 1.959 2.922 2.359 1.00 94.44 149 VAL A CA 1
ATOM 1234 C C . VAL A 1 149 ? 1.600 2.179 3.642 1.00 94.44 149 VAL A C 1
ATOM 1236 O O . VAL A 1 149 ? 1.493 0.954 3.651 1.00 94.44 149 VAL A O 1
ATOM 1239 N N . VAL A 1 150 ? 1.361 2.915 4.725 1.00 94.50 150 VAL A N 1
ATOM 1240 C CA . VAL A 1 150 ? 0.848 2.369 5.984 1.00 94.50 150 VAL A CA 1
ATOM 1241 C C . VAL A 1 150 ? -0.508 2.981 6.294 1.00 94.50 150 VAL A C 1
ATOM 1243 O O . VAL A 1 150 ? -0.622 4.172 6.587 1.00 94.50 150 VAL A O 1
ATOM 1246 N N . ILE A 1 151 ? -1.540 2.146 6.281 1.00 94.88 151 ILE A N 1
ATOM 1247 C CA . ILE A 1 151 ? -2.896 2.516 6.680 1.00 94.88 151 ILE A CA 1
ATOM 1248 C C . ILE A 1 151 ? -3.071 2.203 8.164 1.00 94.88 151 ILE A C 1
ATOM 1250 O O . ILE A 1 151 ? -2.935 1.058 8.593 1.00 94.88 151 ILE A O 1
ATOM 1254 N N . TYR A 1 152 ? -3.388 3.221 8.957 1.00 94.44 152 TYR A N 1
ATOM 1255 C CA . TYR A 1 152 ? -3.667 3.080 10.381 1.00 94.44 152 TYR A CA 1
ATOM 1256 C C . TYR A 1 152 ? -5.164 2.912 10.606 1.00 94.44 152 TYR A C 1
ATOM 1258 O O . TYR A 1 152 ? -5.974 3.693 10.108 1.00 94.44 152 TYR A O 1
ATOM 1266 N N . THR A 1 153 ? -5.526 1.925 11.419 1.00 94.00 153 THR A N 1
ATOM 1267 C CA . THR A 1 153 ? -6.914 1.657 11.792 1.00 94.00 153 THR A CA 1
ATOM 1268 C C . THR A 1 153 ? -7.031 1.233 13.256 1.00 94.00 153 THR A C 1
ATOM 1270 O O . THR A 1 153 ? -6.131 0.607 13.826 1.00 94.00 153 THR A O 1
ATOM 1273 N N . ASN A 1 154 ? -8.171 1.555 13.869 1.00 92.56 154 ASN A N 1
ATOM 1274 C CA . ASN A 1 154 ? -8.617 0.998 15.148 1.00 92.56 154 ASN A CA 1
ATOM 1275 C C . ASN A 1 154 ? -9.896 0.164 15.023 1.00 92.56 154 ASN A C 1
ATOM 1277 O O . ASN A 1 154 ? -10.446 -0.293 16.036 1.00 92.56 154 ASN A O 1
ATOM 1281 N N . ASP A 1 155 ? -10.317 -0.134 13.796 1.00 92.56 155 ASP A N 1
ATOM 1282 C CA . ASP A 1 155 ? -11.498 -0.935 13.539 1.00 92.56 155 ASP A CA 1
ATOM 1283 C C . ASP A 1 155 ? -11.310 -2.394 13.985 1.00 92.56 155 ASP A C 1
ATOM 1285 O O . ASP A 1 155 ? -10.341 -3.091 13.656 1.00 92.56 155 ASP A O 1
ATOM 1289 N N . ARG A 1 156 ? -12.261 -2.875 14.791 1.00 89.81 156 ARG A N 1
ATOM 1290 C CA . ARG A 1 156 ? -12.198 -4.223 15.367 1.00 89.81 156 ARG A CA 1
ATOM 1291 C C . ARG A 1 156 ? -12.460 -5.316 14.330 1.00 89.81 156 ARG A C 1
ATOM 1293 O O . ARG A 1 156 ? -11.984 -6.433 14.539 1.00 89.81 156 ARG A O 1
ATOM 1300 N N . LYS A 1 157 ? -13.216 -5.043 13.260 1.00 89.56 157 LYS A N 1
ATOM 1301 C CA . LYS A 1 157 ? -13.454 -6.009 12.178 1.00 89.56 157 LYS A CA 1
ATOM 1302 C C . LYS A 1 157 ? -12.168 -6.203 11.380 1.00 89.56 157 LYS A C 1
ATOM 1304 O O . LYS A 1 157 ? -11.732 -7.345 11.245 1.00 89.56 157 LYS A O 1
ATOM 1309 N N . ILE A 1 158 ? -11.490 -5.118 11.000 1.00 88.69 158 ILE A N 1
ATOM 1310 C CA . ILE A 1 158 ? -10.184 -5.179 10.329 1.00 88.69 158 ILE A CA 1
ATOM 1311 C C . ILE A 1 158 ? -9.158 -5.922 11.195 1.00 88.69 158 ILE A C 1
ATOM 1313 O O . ILE A 1 158 ? -8.492 -6.831 10.707 1.00 88.69 158 ILE A O 1
ATOM 1317 N N . LYS A 1 159 ? -9.103 -5.670 12.514 1.00 89.00 159 LYS A N 1
ATOM 1318 C CA . LYS A 1 159 ? -8.252 -6.455 13.436 1.00 89.00 159 LYS A CA 1
ATOM 1319 C C . LYS A 1 159 ? -8.490 -7.963 13.328 1.00 89.00 159 LYS A C 1
ATOM 1321 O O . LYS A 1 159 ? -7.536 -8.742 13.319 1.00 89.00 159 LYS A O 1
ATOM 1326 N N . LYS A 1 160 ? -9.759 -8.386 13.339 1.00 88.12 160 LYS A N 1
ATOM 1327 C CA . LYS A 1 160 ? -10.117 -9.810 13.274 1.00 88.12 160 LYS A CA 1
ATOM 1328 C C . LYS A 1 160 ? -9.637 -10.426 11.963 1.00 88.12 160 LYS A C 1
ATOM 1330 O O . LYS A 1 160 ? -9.112 -11.532 11.998 1.00 88.12 160 LYS A O 1
ATOM 1335 N N . LEU A 1 161 ? -9.769 -9.703 10.854 1.00 86.88 161 LEU A N 1
ATOM 1336 C CA . LEU A 1 161 ? -9.288 -10.145 9.547 1.00 86.88 161 LEU A CA 1
ATOM 1337 C C . LEU A 1 161 ? -7.754 -10.250 9.508 1.00 86.88 161 LEU A C 1
ATOM 1339 O O . LEU A 1 161 ? -7.230 -11.296 9.142 1.00 86.88 161 LEU A O 1
ATOM 1343 N N . ILE A 1 162 ? -7.035 -9.243 10.018 1.00 84.62 162 ILE A N 1
ATOM 1344 C CA . ILE A 1 162 ? -5.563 -9.259 10.125 1.00 84.62 162 ILE A CA 1
ATOM 1345 C C . ILE A 1 162 ? -5.058 -10.464 10.931 1.00 84.62 162 ILE A C 1
ATOM 1347 O O . ILE A 1 162 ? -4.047 -11.073 10.585 1.00 84.62 162 ILE A O 1
ATOM 1351 N N . ASN A 1 163 ? -5.744 -10.825 12.018 1.00 84.62 163 ASN A N 1
ATOM 1352 C CA . ASN A 1 163 ? -5.355 -11.991 12.812 1.00 84.62 163 ASN A CA 1
ATOM 1353 C C . ASN A 1 163 ? -5.489 -13.302 12.028 1.00 84.62 163 ASN A C 1
ATOM 1355 O O . ASN A 1 163 ? -4.652 -14.178 12.215 1.00 84.62 163 ASN A O 1
ATOM 1359 N N . LYS A 1 164 ? -6.504 -13.424 11.162 1.00 84.25 164 LYS A N 1
ATOM 1360 C CA . LYS A 1 164 ? -6.696 -14.617 10.329 1.00 84.25 164 LYS A CA 1
ATOM 1361 C C . LYS A 1 164 ? -5.569 -14.776 9.312 1.00 84.25 164 LYS A C 1
ATOM 1363 O O . LYS A 1 164 ? -5.038 -15.871 9.207 1.00 84.25 164 LYS A O 1
ATOM 1368 N N . ILE A 1 165 ? -5.132 -13.680 8.679 1.00 79.94 165 ILE A N 1
ATOM 1369 C CA . ILE A 1 165 ? -4.002 -13.691 7.730 1.00 79.94 165 ILE A CA 1
ATOM 1370 C C . ILE A 1 165 ? -2.756 -14.323 8.366 1.00 79.94 165 ILE A C 1
ATOM 1372 O O . ILE A 1 165 ? -2.122 -15.186 7.768 1.00 79.94 165 ILE A O 1
ATOM 1376 N N . LYS A 1 166 ? -2.416 -13.937 9.605 1.00 70.06 166 LYS A N 1
ATOM 1377 C CA . LYS A 1 166 ? -1.239 -14.489 10.299 1.00 70.06 166 LYS A CA 1
ATOM 1378 C C . LYS A 1 166 ? -1.359 -15.984 10.582 1.00 70.06 166 LYS A C 1
ATOM 1380 O O . LYS A 1 166 ? -0.363 -16.692 10.509 1.00 70.06 166 LYS A O 1
ATOM 1385 N N . THR A 1 167 ? -2.556 -16.461 10.915 1.00 72.12 167 THR A N 1
ATOM 1386 C CA . THR A 1 167 ? -2.793 -17.893 11.118 1.00 72.12 167 THR A CA 1
ATOM 1387 C C . THR A 1 167 ? -2.648 -18.658 9.804 1.00 72.12 167 THR A C 1
ATOM 1389 O O . THR A 1 167 ? -1.921 -19.646 9.783 1.00 72.12 167 THR A O 1
ATOM 1392 N N . SER A 1 168 ? -3.246 -18.163 8.714 1.00 67.06 168 SER A N 1
ATOM 1393 C CA . SER A 1 168 ? -3.176 -18.792 7.388 1.00 67.06 168 SER A CA 1
ATOM 1394 C C . SER A 1 168 ? -1.740 -18.854 6.847 1.00 67.06 168 SER A C 1
ATOM 1396 O O . SER A 1 168 ? -1.313 -19.896 6.351 1.00 67.06 168 SER A O 1
ATOM 1398 N N . ALA A 1 169 ? -0.957 -17.782 7.022 1.00 66.12 169 ALA A N 1
ATOM 1399 C CA . ALA A 1 169 ? 0.455 -17.747 6.632 1.00 66.12 169 ALA A CA 1
ATOM 1400 C C . ALA A 1 169 ? 1.307 -18.775 7.401 1.00 66.12 169 ALA A C 1
ATOM 1402 O O . ALA A 1 169 ? 2.166 -19.428 6.817 1.00 66.12 169 ALA A O 1
ATOM 1403 N N . ASN A 1 170 ? 1.039 -18.967 8.696 1.00 61.12 170 ASN A N 1
ATOM 1404 C CA . ASN A 1 170 ? 1.759 -19.948 9.510 1.00 61.12 170 ASN A CA 1
ATOM 1405 C C . ASN A 1 170 ? 1.357 -21.398 9.189 1.00 61.12 170 ASN A C 1
ATOM 1407 O O . ASN A 1 170 ? 2.188 -22.290 9.314 1.00 61.12 170 ASN A O 1
ATOM 1411 N N . SER A 1 171 ? 0.111 -21.649 8.773 1.00 59.00 171 SER A N 1
ATOM 1412 C CA . SER A 1 171 ? -0.333 -22.990 8.362 1.00 59.00 171 SER A CA 1
ATOM 1413 C C . SER A 1 171 ? 0.132 -23.386 6.958 1.00 59.00 171 SER A C 1
ATOM 1415 O O . SER A 1 171 ? 0.288 -24.572 6.694 1.00 59.00 171 SER A O 1
ATOM 1417 N N . GLY A 1 172 ? 0.367 -22.417 6.066 1.00 51.84 172 GLY A N 1
ATOM 1418 C CA . GLY A 1 172 ? 0.865 -22.665 4.707 1.00 51.84 172 GLY A CA 1
ATOM 1419 C C . GLY A 1 172 ? 2.371 -22.943 4.618 1.00 51.84 172 GLY A C 1
ATOM 1420 O O . GLY A 1 172 ? 2.829 -23.430 3.596 1.00 51.84 172 GLY A O 1
ATOM 1421 N N . LEU A 1 173 ? 3.134 -22.663 5.680 1.00 42.94 173 LEU A N 1
ATOM 1422 C CA . LEU A 1 173 ? 4.567 -22.982 5.796 1.00 42.94 173 LEU A CA 1
ATOM 1423 C C . LEU A 1 173 ? 4.834 -24.396 6.349 1.00 42.94 173 LEU A C 1
ATOM 1425 O O . LEU A 1 173 ? 5.989 -24.777 6.516 1.00 42.94 173 LEU A O 1
ATOM 1429 N N . ALA A 1 174 ? 3.781 -25.154 6.668 1.00 34.09 174 ALA A N 1
ATOM 1430 C CA . ALA A 1 174 ? 3.859 -26.515 7.201 1.00 34.09 174 ALA A CA 1
ATOM 1431 C C . ALA A 1 174 ? 3.566 -27.605 6.146 1.00 34.09 174 ALA A C 1
ATOM 1433 O O . ALA A 1 174 ? 3.272 -28.740 6.521 1.00 34.09 174 ALA A O 1
ATOM 1434 N N . GLN A 1 175 ? 3.611 -27.261 4.854 1.00 31.92 175 GLN A N 1
ATOM 1435 C CA . GLN A 1 175 ? 3.464 -28.194 3.730 1.00 31.92 175 GLN A CA 1
ATOM 1436 C C . GLN A 1 175 ? 4.745 -28.259 2.907 1.00 31.92 175 GLN A C 1
ATOM 1438 O O . GLN A 1 175 ? 5.307 -27.178 2.621 1.00 31.92 175 GLN A O 1
#

Radius of gyration: 21.37 Å; chains: 1; bounding box: 40×65×67 Å

Secondary structure (DSSP, 8-state):
--SHHHHHHHSSTTS-------TTHHHHHHHHHHHHHHH---HHHHHHHHHHHHHHHHH----TTTEEPPPTT-S-EEETT--EE-PPPEEEEEETTTTEEEE--TTT-HHHHHHHHH--TTT--EEEEE-TTTHHHHHH-GGGTT-EEEEEE--HHHHHHHHHHHHHHHHHTT-

Sequence (175 aa):
MKFTLVIFLLTFLQGFSQQNLEKCSLEKDNLEFVLKIKNENSLANKLELITNKIYRDTIYKPDSTYFKNRGYFDNEYLDNLNNKCGKKVLLFVFYKKGKKMVQIDPLLFKENQIVFENMNVSNIERIYFFEKNGQSQAIFGTFASEGVVVIYTNDRKIKKLINKIKTSANSGLAQ